Protein AF-A0AA43BZC6-F1 (afdb_monomer_lite)

Foldseek 3Di:
DVVVVVVVVVVVVVVVVVVVLLVQLQVVLVVVCVVVVDDDPPVPPDLLSSVVVLVCVLVPDDPVNNVSNVSNNVVSVVVSVVVVHD

Secondary structure (DSSP, 8-state):
-HHHHHHHHHHHHHHHHHHHHHHHHHHHHHHHHHHH-----TT---HHHHHHHHHHHHHTS-HHHHHHHHHHHHHHHHHHHTTT--

Structure (mmCIF, N/CA/C/O backbone):
data_AF-A0AA43BZC6-F1
#
_entry.id   AF-A0AA43BZC6-F1
#
loop_
_atom_site.group_PDB
_atom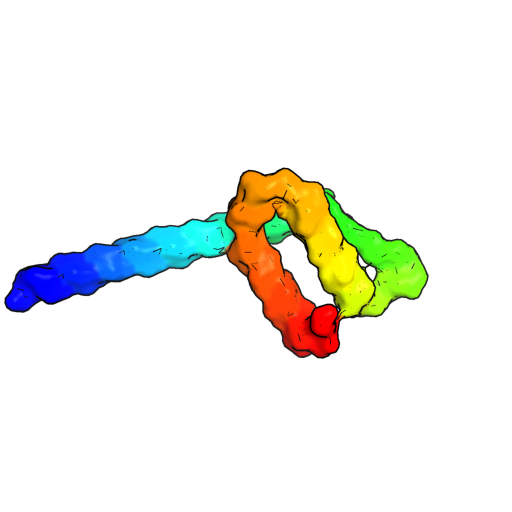_site.id
_atom_site.type_symbol
_atom_site.label_atom_id
_atom_site.label_alt_id
_atom_site.label_comp_id
_atom_site.label_asym_id
_atom_site.label_entity_id
_atom_site.label_seq_id
_atom_site.pdbx_PDB_ins_code
_atom_site.Cartn_x
_atom_site.Cartn_y
_atom_site.Cartn_z
_atom_site.occupancy
_atom_site.B_iso_or_equiv
_atom_site.auth_seq_id
_atom_site.auth_comp_id
_atom_site.auth_asym_id
_atom_site.auth_atom_id
_atom_site.pdbx_PDB_model_num
ATOM 1 N N . MET A 1 1 ? -19.296 -1.615 36.201 1.00 69.38 1 MET A N 1
ATOM 2 C CA . MET A 1 1 ? -19.665 -2.036 34.829 1.00 69.38 1 MET A CA 1
ATOM 3 C C . MET A 1 1 ? -19.635 -0.878 33.839 1.00 69.38 1 MET A C 1
ATOM 5 O O . MET A 1 1 ? -19.064 -1.066 32.776 1.00 69.38 1 MET A O 1
ATOM 9 N N . GLU A 1 2 ? -20.148 0.311 34.177 1.00 81.31 2 GLU A N 1
ATOM 10 C CA . GLU A 1 2 ? -20.148 1.477 33.268 1.00 81.31 2 GLU A CA 1
ATOM 11 C C . GLU A 1 2 ? -18.763 1.856 32.719 1.00 81.31 2 GLU A C 1
ATOM 13 O O . GLU A 1 2 ? -18.622 2.029 31.515 1.00 81.31 2 GLU A O 1
ATOM 18 N N . ILE A 1 3 ? -17.720 1.889 33.559 1.00 87.62 3 ILE A N 1
ATOM 19 C CA . ILE A 1 3 ? -16.348 2.223 33.120 1.00 87.62 3 ILE A CA 1
ATOM 20 C C . ILE A 1 3 ? -15.839 1.255 32.039 1.00 87.62 3 ILE A C 1
ATOM 22 O O . ILE A 1 3 ? -15.214 1.681 31.072 1.00 87.62 3 ILE A O 1
ATOM 26 N N . LEU A 1 4 ? -16.137 -0.042 32.169 1.00 88.88 4 LEU A N 1
ATOM 27 C CA . LEU A 1 4 ? -15.741 -1.045 31.177 1.00 88.88 4 LEU A CA 1
ATOM 28 C C . LEU A 1 4 ? -16.525 -0.873 29.872 1.00 88.88 4 LEU A C 1
ATOM 30 O O . LEU A 1 4 ? -15.934 -0.958 28.802 1.00 88.88 4 LEU A O 1
ATOM 34 N N . ILE A 1 5 ? -17.829 -0.582 29.949 1.00 90.94 5 ILE A N 1
ATOM 35 C CA . ILE A 1 5 ? -18.666 -0.325 28.766 1.00 90.94 5 ILE A CA 1
ATOM 36 C C . ILE A 1 5 ? -18.137 0.885 27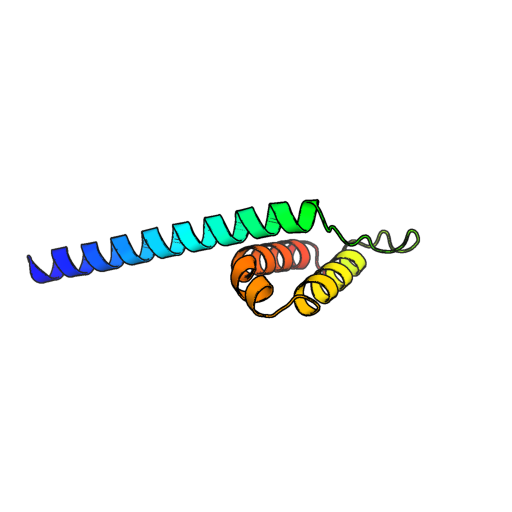.987 1.00 90.94 5 ILE A C 1
ATOM 38 O O . ILE A 1 5 ? -17.949 0.796 26.775 1.00 90.94 5 ILE A O 1
ATOM 42 N N . VAL A 1 6 ? -17.838 1.988 28.677 1.00 91.75 6 VAL A N 1
ATOM 43 C CA . VAL A 1 6 ? -17.278 3.197 28.053 1.00 91.75 6 VAL A CA 1
ATOM 44 C C . VAL A 1 6 ? -15.914 2.904 27.423 1.00 91.75 6 VAL A C 1
ATOM 46 O O . VAL A 1 6 ? -15.667 3.310 26.289 1.00 91.75 6 VAL A O 1
ATOM 49 N N . LEU A 1 7 ? -15.049 2.145 28.104 1.00 93.94 7 LEU A N 1
ATOM 50 C CA . LEU A 1 7 ? -13.745 1.750 27.566 1.00 93.94 7 LEU A CA 1
ATOM 51 C C . LEU A 1 7 ? -13.883 0.924 26.277 1.00 93.94 7 LEU A C 1
ATOM 53 O O . LEU A 1 7 ? -13.236 1.235 25.278 1.00 93.94 7 LEU A O 1
ATOM 57 N N . PHE A 1 8 ? -14.749 -0.094 26.267 1.00 93.00 8 PHE A N 1
ATOM 58 C CA . PHE A 1 8 ? -14.989 -0.906 25.071 1.00 93.00 8 PHE A CA 1
ATOM 59 C C . PHE A 1 8 ? -15.606 -0.094 23.932 1.00 93.00 8 PHE A C 1
ATOM 61 O O . PHE A 1 8 ? -15.239 -0.299 22.776 1.00 93.00 8 PHE A O 1
ATOM 68 N N . MET A 1 9 ? -16.490 0.856 24.240 1.00 92.50 9 MET A N 1
ATOM 69 C CA . MET A 1 9 ? -17.064 1.756 23.242 1.00 92.50 9 MET A CA 1
ATOM 70 C C . MET A 1 9 ? -15.989 2.642 22.599 1.00 92.50 9 MET A C 1
ATOM 72 O O . MET A 1 9 ? -15.954 2.759 21.376 1.00 92.50 9 MET A O 1
ATOM 76 N N . LEU A 1 10 ? -15.073 3.209 23.391 1.00 94.19 10 LEU A N 1
ATOM 77 C CA . LEU A 1 10 ? -13.958 4.015 22.880 1.00 94.19 10 LEU A CA 1
ATOM 78 C C . LEU A 1 10 ? -13.011 3.193 22.001 1.00 94.19 10 LEU A C 1
ATOM 80 O O . LEU A 1 10 ? -12.631 3.647 20.923 1.00 94.19 10 LEU A O 1
ATOM 84 N N . ILE A 1 11 ? -12.677 1.969 22.424 1.00 95.25 11 ILE A N 1
ATOM 85 C CA . ILE A 1 11 ? -11.879 1.038 21.615 1.00 95.25 11 ILE A CA 1
ATOM 86 C C . ILE A 1 11 ? -12.606 0.727 20.304 1.00 95.25 11 ILE A C 1
ATOM 88 O O . ILE A 1 11 ? -11.995 0.783 19.241 1.00 95.25 11 ILE A O 1
ATOM 92 N N . GLY A 1 12 ? -13.912 0.453 20.359 1.00 93.50 12 GLY A N 1
ATOM 93 C CA . GLY A 1 12 ? -14.728 0.186 19.178 1.00 93.50 12 GLY A CA 1
ATOM 94 C C . GLY A 1 12 ? -14.699 1.343 18.181 1.00 93.50 12 GLY A C 1
ATOM 95 O O . GLY A 1 12 ? -14.402 1.135 17.007 1.00 93.50 12 GLY A O 1
ATOM 96 N N . VAL A 1 13 ? -14.929 2.572 18.650 1.00 94.88 13 VAL A N 1
ATOM 97 C CA . VAL A 1 13 ? -14.858 3.778 17.809 1.00 94.88 13 VAL A CA 1
ATOM 98 C C . VAL A 1 13 ? -13.466 3.938 17.206 1.00 94.88 13 VAL A C 1
ATOM 100 O O . VAL A 1 13 ? -13.348 4.182 16.007 1.00 94.88 13 VAL A O 1
ATOM 103 N N . PHE A 1 14 ? -12.412 3.758 18.003 1.00 94.81 14 PHE A N 1
ATOM 104 C CA . PHE A 1 14 ? -11.040 3.859 17.516 1.00 94.81 14 PHE A CA 1
ATOM 105 C C . PHE A 1 14 ? -10.762 2.845 16.400 1.00 94.81 14 PHE A C 1
ATOM 107 O O . PHE A 1 14 ? -10.310 3.230 15.324 1.00 94.81 14 PHE A O 1
ATOM 114 N N . VAL A 1 15 ? -11.119 1.575 16.611 1.00 95.12 15 VAL A N 1
ATOM 115 C CA . VAL A 1 15 ? -10.953 0.505 15.616 1.00 95.12 15 VAL A CA 1
ATOM 116 C C . VAL A 1 15 ? -11.723 0.817 14.332 1.00 95.12 15 VAL A C 1
ATOM 118 O O . VAL A 1 15 ? -11.166 0.680 13.243 1.00 95.12 15 VAL A O 1
ATOM 121 N N . VAL A 1 16 ? -12.972 1.283 14.434 1.00 95.25 16 VAL A N 1
ATOM 122 C CA . VAL A 1 16 ? -13.791 1.651 13.267 1.00 95.25 16 VAL A CA 1
ATOM 123 C C . VAL A 1 16 ? -13.163 2.812 12.495 1.00 95.25 16 VAL A C 1
ATOM 125 O O . VAL A 1 16 ? -13.058 2.749 11.270 1.00 95.25 16 VAL A O 1
ATOM 128 N N . MET A 1 17 ? -12.690 3.849 13.189 1.00 94.75 17 MET A N 1
ATOM 129 C CA . MET A 1 17 ? -12.033 4.997 12.558 1.00 94.75 17 MET A CA 1
ATOM 130 C C . MET A 1 17 ? -10.713 4.609 11.887 1.00 94.75 17 MET A C 1
ATOM 132 O O . MET A 1 17 ? -10.437 5.054 10.772 1.00 94.75 17 MET A O 1
ATOM 136 N N . THR A 1 18 ? -9.913 3.743 12.515 1.00 91.81 18 THR A N 1
ATOM 137 C CA . THR A 1 18 ? -8.694 3.205 11.900 1.00 91.81 18 THR A CA 1
ATOM 138 C C . THR A 1 18 ? -9.021 2.384 10.655 1.00 91.81 18 THR A C 1
ATOM 140 O O . THR A 1 18 ? -8.397 2.591 9.616 1.00 91.81 18 THR A O 1
ATOM 143 N N . ALA A 1 19 ? -10.021 1.500 10.717 1.00 92.00 19 ALA A N 1
ATOM 144 C CA . ALA A 1 19 ? -10.446 0.702 9.569 1.00 92.00 19 ALA A CA 1
ATOM 145 C C . ALA A 1 19 ? -10.909 1.587 8.400 1.00 92.00 19 ALA A C 1
ATOM 147 O O . ALA A 1 19 ? -10.498 1.368 7.262 1.00 92.00 19 ALA A O 1
ATOM 148 N N . LEU A 1 20 ? -11.691 2.635 8.680 1.00 94.12 20 LEU A N 1
ATOM 149 C CA . LEU A 1 20 ? -12.094 3.630 7.683 1.00 94.12 20 LEU A CA 1
ATOM 150 C C . LEU A 1 20 ? -10.882 4.323 7.048 1.00 94.12 20 LEU A C 1
ATOM 152 O O . LEU A 1 20 ? -10.804 4.412 5.823 1.00 94.12 20 LEU A O 1
ATOM 156 N N . GLY A 1 21 ? -9.915 4.763 7.857 1.00 91.25 21 GLY A N 1
ATOM 157 C CA . GLY A 1 21 ? -8.682 5.382 7.366 1.00 91.25 21 GLY A CA 1
ATOM 158 C C . GLY A 1 21 ? -7.875 4.456 6.451 1.00 91.25 21 GLY A C 1
ATOM 159 O O . GLY A 1 21 ? -7.430 4.880 5.384 1.00 91.25 21 GLY A O 1
ATOM 160 N N . LEU A 1 22 ? -7.749 3.175 6.814 1.00 92.44 22 LEU A N 1
ATOM 161 C CA . LEU A 1 22 ? -7.085 2.163 5.987 1.00 92.44 22 LEU A CA 1
ATOM 162 C C . LEU A 1 22 ? -7.824 1.930 4.664 1.00 92.44 22 LEU A C 1
ATOM 164 O O . LEU A 1 22 ? -7.183 1.876 3.615 1.00 92.44 22 LEU A O 1
ATOM 168 N N . CYS A 1 23 ? -9.157 1.850 4.687 1.00 92.69 23 CYS A N 1
ATOM 169 C CA . CYS A 1 23 ? -9.971 1.706 3.478 1.00 92.69 23 CYS A CA 1
ATOM 170 C C . CYS A 1 23 ? -9.804 2.898 2.527 1.00 92.69 23 CYS A C 1
ATOM 172 O O . CYS A 1 23 ? -9.640 2.706 1.322 1.00 92.69 23 CYS A O 1
ATOM 174 N N . ILE A 1 24 ? -9.802 4.124 3.059 1.00 93.44 24 ILE A N 1
ATOM 175 C CA . ILE A 1 24 ? -9.579 5.341 2.267 1.00 93.44 24 ILE A CA 1
ATOM 176 C C . ILE A 1 24 ? -8.166 5.335 1.679 1.00 93.44 24 ILE A C 1
ATOM 178 O O . ILE A 1 24 ? -8.009 5.532 0.476 1.00 93.44 24 ILE A O 1
ATOM 182 N N . SER A 1 25 ? -7.148 5.052 2.497 1.00 93.19 25 SER A N 1
ATOM 183 C CA . SER A 1 25 ? -5.754 4.952 2.047 1.00 93.19 25 SER A CA 1
ATOM 184 C C . SER A 1 25 ? -5.594 3.921 0.924 1.00 93.19 25 SER A C 1
ATOM 186 O O . SER A 1 25 ? -4.955 4.199 -0.094 1.00 93.19 25 SER A O 1
ATOM 188 N N . TYR A 1 26 ? -6.245 2.760 1.055 1.00 92.94 26 TYR A N 1
ATOM 189 C CA . TYR A 1 26 ? -6.257 1.731 0.022 1.00 92.94 26 TYR A CA 1
ATOM 190 C C . TYR A 1 26 ? -6.914 2.217 -1.278 1.00 92.94 26 TYR A C 1
ATOM 192 O O . TYR A 1 26 ? -6.341 2.068 -2.358 1.00 92.94 26 TYR A O 1
ATOM 200 N N . ALA A 1 27 ? -8.108 2.808 -1.182 1.00 92.38 27 ALA A N 1
ATOM 201 C CA . ALA A 1 27 ? -8.867 3.271 -2.340 1.00 92.38 27 ALA A CA 1
ATOM 202 C C . ALA A 1 27 ? -8.127 4.376 -3.105 1.00 92.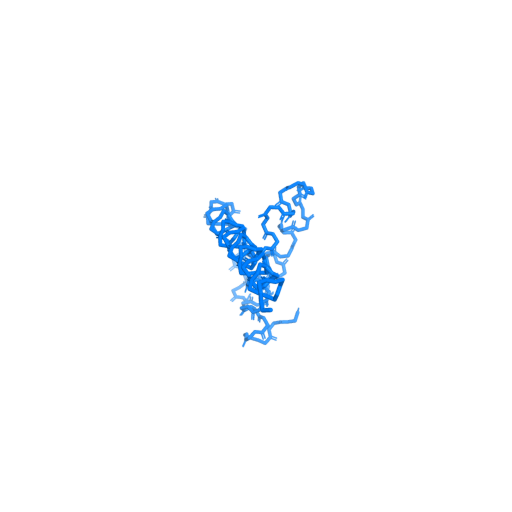38 27 ALA A C 1
ATOM 204 O O . ALA A 1 27 ? -8.007 4.301 -4.328 1.00 92.38 27 ALA A O 1
ATOM 205 N N . VAL A 1 28 ? -7.583 5.368 -2.394 1.00 92.19 28 VAL A N 1
ATOM 206 C CA . VAL A 1 28 ? -6.802 6.453 -3.003 1.00 92.19 28 VAL A CA 1
ATOM 207 C C . VAL A 1 28 ? -5.543 5.897 -3.664 1.00 92.19 28 VAL A C 1
ATOM 209 O O . VAL A 1 28 ? -5.237 6.278 -4.793 1.00 92.19 28 VAL A O 1
ATOM 212 N N . GLY A 1 29 ? -4.854 4.954 -3.014 1.00 89.69 29 GLY A N 1
ATOM 213 C CA . GLY A 1 29 ? -3.658 4.325 -3.577 1.00 89.69 29 GLY A CA 1
ATOM 214 C C . GLY A 1 29 ? -3.955 3.544 -4.839 1.00 89.69 29 GLY A C 1
ATOM 215 O O . GLY A 1 29 ? -3.237 3.688 -5.822 1.00 89.69 29 GLY A O 1
ATOM 216 N N . ARG A 1 30 ? -5.070 2.811 -4.862 1.00 90.44 30 ARG A N 1
ATOM 217 C CA . ARG A 1 30 ? -5.503 2.070 -6.045 1.00 90.44 30 ARG A CA 1
ATOM 218 C C . ARG A 1 30 ? -5.827 2.997 -7.211 1.00 90.44 30 ARG A C 1
ATOM 220 O O . ARG A 1 30 ? -5.335 2.775 -8.308 1.00 90.44 30 ARG A O 1
ATOM 227 N N . VAL A 1 31 ? -6.591 4.062 -6.967 1.00 91.94 31 VAL A N 1
ATOM 228 C CA . VAL A 1 31 ? -6.941 5.041 -8.009 1.00 91.94 31 VAL A CA 1
ATOM 229 C C . VAL A 1 31 ? -5.703 5.760 -8.542 1.00 91.94 31 VAL A C 1
ATOM 231 O O . VAL A 1 31 ? -5.597 5.973 -9.749 1.00 91.94 31 VAL A O 1
ATOM 234 N N . LEU A 1 32 ? -4.773 6.150 -7.665 1.00 89.12 32 LEU A N 1
ATOM 235 C CA . LEU A 1 32 ? -3.550 6.822 -8.093 1.00 89.12 32 LEU A CA 1
ATOM 236 C C . LEU A 1 32 ? -2.652 5.872 -8.883 1.00 89.12 32 LEU A C 1
ATOM 238 O O . LEU A 1 32 ? -2.181 6.236 -9.957 1.00 89.12 32 LEU A O 1
ATOM 242 N N . TYR A 1 33 ? -2.470 4.651 -8.383 1.00 88.00 33 TYR A N 1
ATOM 243 C CA . TYR A 1 33 ? -1.682 3.631 -9.056 1.00 88.00 33 TYR A CA 1
ATOM 244 C C . TYR A 1 33 ? -2.265 3.282 -10.423 1.00 88.00 33 TYR A C 1
ATOM 246 O O . TYR A 1 33 ? -1.518 3.215 -11.383 1.00 88.00 33 TYR A O 1
ATOM 254 N N . ASP A 1 34 ? -3.585 3.146 -10.565 1.00 87.94 34 ASP A N 1
ATOM 255 C CA . ASP A 1 34 ? -4.210 2.872 -11.866 1.00 87.94 34 ASP A CA 1
ATOM 256 C C . ASP A 1 34 ? -4.006 4.020 -12.876 1.00 87.94 34 ASP A C 1
ATOM 258 O O . ASP A 1 34 ? -3.960 3.779 -14.084 1.00 87.94 34 ASP A O 1
ATOM 262 N N . ARG A 1 35 ? -3.855 5.264 -12.400 1.00 86.94 35 ARG A N 1
ATOM 263 C CA . ARG A 1 35 ? -3.596 6.443 -13.246 1.00 86.94 35 ARG A CA 1
ATOM 264 C C . ARG A 1 35 ? -2.133 6.609 -13.626 1.00 86.94 35 ARG A C 1
ATOM 266 O O . ARG A 1 35 ? -1.841 6.949 -14.766 1.00 86.94 35 ARG A O 1
ATOM 273 N N . GLU A 1 36 ? -1.235 6.414 -12.671 1.00 86.75 36 GLU A N 1
ATOM 274 C CA . GLU A 1 36 ? 0.202 6.657 -12.829 1.00 86.75 36 GLU A CA 1
ATOM 275 C C . GLU A 1 36 ? 0.982 5.366 -13.092 1.00 86.75 36 GLU A C 1
ATOM 277 O O . GLU A 1 36 ? 2.209 5.390 -13.062 1.00 86.75 36 GLU A O 1
ATOM 282 N N . ARG A 1 37 ? 0.273 4.249 -13.327 1.00 79.12 37 ARG A N 1
ATOM 283 C CA . ARG A 1 37 ? 0.815 2.891 -13.292 1.00 79.12 37 ARG A CA 1
ATOM 284 C C . ARG A 1 37 ? 2.143 2.803 -14.039 1.00 79.12 37 ARG A C 1
ATOM 286 O O . ARG A 1 37 ? 2.133 2.797 -15.277 1.00 79.12 37 ARG A O 1
ATOM 293 N N . PRO A 1 38 ? 3.267 2.671 -13.320 1.00 77.56 38 PRO A N 1
ATOM 294 C CA . PRO A 1 38 ? 4.540 2.471 -13.972 1.00 77.56 38 PRO A CA 1
ATOM 295 C C . PRO A 1 38 ? 4.507 1.075 -14.601 1.00 77.56 38 PRO A C 1
ATOM 297 O O . PRO A 1 38 ? 4.009 0.116 -14.007 1.00 77.56 38 PRO A O 1
ATOM 300 N N . ARG A 1 39 ? 4.959 0.955 -15.846 1.00 75.38 39 ARG A N 1
ATOM 301 C CA . ARG A 1 39 ? 5.069 -0.341 -16.523 1.00 75.38 39 ARG A CA 1
ATOM 302 C C . ARG A 1 39 ? 6.534 -0.728 -16.555 1.00 75.38 39 ARG A C 1
ATOM 304 O O . ARG A 1 39 ? 7.354 0.100 -16.940 1.00 75.38 39 ARG A O 1
ATOM 311 N N . ALA A 1 40 ? 6.837 -1.969 -16.185 1.00 71.00 40 ALA A N 1
ATOM 312 C CA . ALA A 1 40 ? 8.115 -2.564 -16.552 1.00 71.00 40 ALA A CA 1
ATOM 313 C C . ALA A 1 40 ? 8.278 -2.490 -18.085 1.00 71.00 40 ALA A C 1
ATOM 315 O O . ALA A 1 40 ? 7.295 -2.639 -18.823 1.00 71.00 40 ALA A O 1
ATOM 316 N N . GLU A 1 41 ? 9.481 -2.170 -18.566 1.00 67.62 41 GLU A N 1
ATOM 317 C CA . GLU A 1 41 ? 9.743 -2.045 -20.003 1.00 67.62 41 GLU A CA 1
ATOM 318 C C . GLU A 1 41 ? 9.454 -3.367 -20.736 1.00 67.62 41 GLU A C 1
ATOM 320 O O . GLU A 1 41 ? 9.487 -4.445 -20.150 1.00 67.62 41 GLU A O 1
ATOM 325 N N . ALA A 1 42 ? 9.140 -3.289 -22.035 1.00 56.53 42 ALA A N 1
ATOM 326 C CA . ALA A 1 42 ? 8.505 -4.350 -22.830 1.00 56.53 42 ALA A CA 1
ATOM 327 C C . ALA A 1 42 ? 9.272 -5.694 -22.943 1.00 56.53 42 ALA A C 1
ATOM 329 O O . ALA A 1 42 ? 8.749 -6.630 -23.547 1.00 56.53 42 ALA A O 1
ATOM 330 N N . GLY A 1 43 ? 10.477 -5.803 -22.377 1.00 55.03 43 GLY A N 1
ATOM 331 C CA . GLY A 1 43 ? 11.237 -7.052 -22.250 1.00 55.03 43 GLY A CA 1
ATOM 332 C C . GLY A 1 43 ? 11.046 -7.785 -20.915 1.00 55.03 43 GLY A C 1
ATOM 333 O O . GLY A 1 43 ? 11.254 -8.994 -20.867 1.00 55.03 43 GLY A O 1
ATOM 334 N N . ASP A 1 44 ? 10.582 -7.095 -19.868 1.00 54.72 44 ASP A N 1
ATOM 335 C CA . ASP A 1 44 ? 10.493 -7.600 -18.493 1.00 54.72 44 ASP A CA 1
ATOM 336 C C . ASP A 1 44 ? 9.037 -7.892 -18.104 1.00 54.72 44 ASP A C 1
ATOM 338 O O . ASP A 1 44 ? 8.453 -7.285 -17.205 1.00 54.72 44 ASP A O 1
ATOM 342 N N . ALA A 1 45 ? 8.428 -8.880 -18.764 1.00 56.50 45 ALA A N 1
ATOM 343 C CA . ALA A 1 45 ? 7.122 -9.424 -18.371 1.00 56.50 45 ALA A CA 1
ATOM 344 C C . ALA A 1 45 ? 7.171 -10.248 -17.060 1.00 56.50 45 ALA A C 1
ATOM 346 O O . ALA A 1 45 ? 6.237 -10.993 -16.748 1.00 56.50 45 ALA A O 1
ATOM 347 N N . ASP A 1 46 ? 8.245 -10.113 -16.279 1.00 73.94 46 ASP A N 1
ATOM 348 C CA . ASP A 1 46 ? 8.415 -10.782 -15.003 1.00 73.94 46 ASP A CA 1
ATOM 349 C C . ASP A 1 46 ? 7.622 -10.054 -13.917 1.00 73.94 46 ASP A C 1
ATOM 351 O O . ASP A 1 46 ? 7.840 -8.888 -13.586 1.00 73.94 46 ASP A O 1
ATOM 355 N N . GLN A 1 47 ? 6.702 -10.790 -13.298 1.00 75.12 47 GLN A N 1
ATOM 356 C CA . GLN A 1 47 ? 5.871 -10.314 -12.191 1.00 75.12 47 GLN A CA 1
ATOM 357 C C . GLN A 1 47 ? 6.699 -9.693 -11.050 1.00 75.12 47 GLN A C 1
ATOM 359 O O . GLN A 1 47 ? 6.240 -8.769 -10.383 1.00 75.12 47 GLN A O 1
ATOM 364 N N . CYS A 1 48 ? 7.937 -10.152 -10.855 1.00 83.31 48 CYS A N 1
ATOM 365 C CA . CYS A 1 48 ? 8.839 -9.598 -9.850 1.00 83.31 48 CYS A CA 1
ATOM 366 C C . CYS A 1 48 ? 9.571 -8.329 -10.309 1.00 83.31 48 CYS A C 1
ATOM 368 O O . CYS A 1 48 ? 9.861 -7.478 -9.469 1.00 83.31 48 CYS A O 1
ATOM 370 N N . ALA A 1 49 ? 9.806 -8.145 -11.612 1.00 85.25 49 ALA A N 1
ATOM 371 C CA . ALA A 1 49 ? 10.317 -6.882 -12.143 1.00 85.25 49 ALA A CA 1
ATOM 372 C C . ALA A 1 49 ? 9.292 -5.760 -11.921 1.00 85.25 49 ALA A C 1
ATOM 374 O O . ALA A 1 49 ? 9.631 -4.703 -11.391 1.00 85.25 49 ALA A O 1
ATOM 375 N N . GLN A 1 50 ? 8.008 -6.039 -12.175 1.00 85.38 50 GLN A N 1
ATOM 376 C CA . GLN A 1 50 ? 6.925 -5.100 -11.869 1.00 85.38 50 GLN A CA 1
ATOM 377 C C . GLN A 1 50 ? 6.847 -4.757 -10.369 1.00 85.38 50 GLN A C 1
ATOM 379 O O . GLN A 1 50 ? 6.592 -3.607 -10.025 1.00 85.38 50 GLN A O 1
ATOM 384 N N . CYS A 1 51 ? 7.123 -5.706 -9.465 1.00 86.81 51 CYS A N 1
ATOM 385 C CA . CYS A 1 51 ? 7.183 -5.427 -8.024 1.00 86.81 51 CYS A CA 1
ATOM 386 C C . CYS A 1 51 ? 8.295 -4.426 -7.655 1.00 86.81 51 CYS A C 1
ATOM 388 O O . CYS A 1 51 ? 8.104 -3.609 -6.751 1.00 86.81 51 CYS A O 1
ATOM 390 N N . ASN A 1 52 ? 9.454 -4.485 -8.318 1.00 87.69 52 ASN A N 1
ATOM 391 C CA . ASN A 1 52 ? 10.543 -3.529 -8.087 1.00 87.69 52 ASN A CA 1
ATOM 392 C C . ASN A 1 52 ? 10.182 -2.139 -8.612 1.00 87.69 52 ASN A C 1
ATOM 394 O O . ASN A 1 52 ? 10.368 -1.153 -7.905 1.00 87.69 52 ASN A 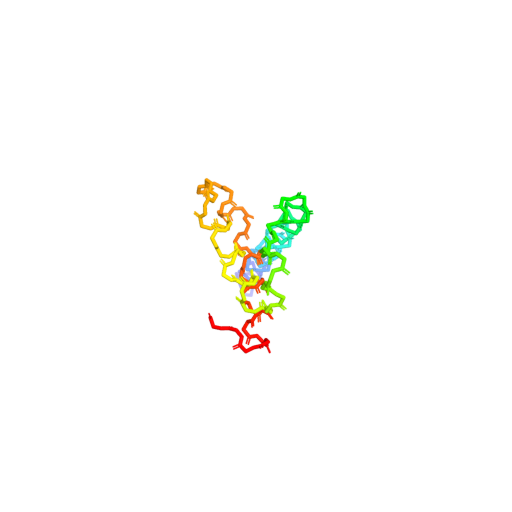O 1
ATOM 398 N N . VAL A 1 53 ? 9.582 -2.076 -9.799 1.00 89.50 53 VAL A N 1
ATOM 399 C CA . VAL A 1 53 ? 9.105 -0.825 -10.397 1.00 89.50 53 VAL A CA 1
ATOM 400 C C . VAL A 1 53 ? 8.024 -0.170 -9.526 1.00 89.50 53 VAL A C 1
ATOM 402 O O . VAL A 1 53 ? 8.062 1.035 -9.285 1.00 89.50 53 VAL A O 1
ATOM 405 N N . ASP A 1 54 ? 7.092 -0.956 -8.982 1.00 89.56 54 ASP A N 1
ATOM 406 C CA . ASP A 1 54 ? 6.086 -0.463 -8.035 1.00 89.56 54 ASP A CA 1
ATOM 407 C C . ASP A 1 54 ? 6.724 0.101 -6.753 1.00 89.56 54 ASP A C 1
ATOM 409 O O . ASP A 1 54 ? 6.228 1.086 -6.199 1.00 89.56 54 ASP A O 1
ATOM 413 N N . ARG A 1 55 ? 7.813 -0.521 -6.272 1.00 89.44 55 ARG A N 1
ATOM 414 C CA . ARG A 1 55 ? 8.577 -0.039 -5.111 1.00 89.44 55 ARG A CA 1
ATOM 415 C C . ARG A 1 55 ? 9.231 1.296 -5.402 1.00 89.44 55 ARG A C 1
ATOM 417 O O . ARG A 1 55 ? 9.048 2.227 -4.627 1.00 89.44 55 ARG A O 1
ATOM 424 N N . GLU A 1 56 ? 9.956 1.391 -6.508 1.00 90.88 56 GLU A N 1
ATOM 425 C CA . GLU A 1 56 ? 10.633 2.621 -6.920 1.00 90.88 56 GLU A CA 1
ATOM 426 C C . GLU A 1 56 ? 9.637 3.760 -7.132 1.00 90.88 56 GLU A C 1
ATOM 428 O O . GLU A 1 56 ? 9.881 4.887 -6.708 1.00 90.88 56 GLU A O 1
ATOM 433 N N . TRP A 1 57 ? 8.470 3.462 -7.702 1.00 91.06 57 TRP A N 1
ATOM 434 C CA . TRP A 1 57 ? 7.391 4.433 -7.839 1.00 91.06 57 TRP A CA 1
ATOM 435 C C . TRP A 1 57 ? 6.869 4.928 -6.490 1.00 91.06 57 TRP A C 1
ATOM 437 O O . TRP A 1 57 ? 6.722 6.135 -6.305 1.00 91.06 57 TRP A O 1
ATOM 447 N N . TYR A 1 58 ? 6.628 4.031 -5.528 1.00 90.00 58 TYR A N 1
ATOM 448 C CA . TYR A 1 58 ? 6.183 4.420 -4.188 1.00 90.00 58 TYR A CA 1
ATOM 449 C C . TYR A 1 58 ? 7.261 5.218 -3.436 1.00 90.00 58 TYR A C 1
ATOM 451 O O . TYR A 1 58 ? 6.977 6.278 -2.874 1.00 90.00 58 TYR A O 1
ATOM 459 N N . GLU A 1 59 ? 8.511 4.752 -3.457 1.00 90.50 59 GLU A N 1
ATOM 460 C CA . GLU A 1 59 ? 9.653 5.404 -2.802 1.00 90.50 59 GLU A CA 1
ATOM 461 C C . GLU A 1 59 ? 10.009 6.754 -3.445 1.00 90.50 59 GLU A C 1
ATOM 463 O O . GLU A 1 59 ? 10.443 7.668 -2.746 1.00 90.50 59 GLU A O 1
ATOM 468 N N . GLY A 1 60 ? 9.747 6.918 -4.744 1.00 90.12 60 GLY A N 1
ATOM 469 C CA . GLY A 1 60 ? 9.930 8.170 -5.479 1.00 90.12 60 GLY A CA 1
ATOM 470 C C . GLY A 1 60 ? 8.866 9.238 -5.203 1.00 90.12 60 GLY A C 1
ATOM 471 O O . GLY A 1 60 ? 9.011 10.382 -5.639 1.00 90.12 60 GLY A O 1
ATOM 472 N N . MET A 1 61 ? 7.788 8.909 -4.485 1.00 89.56 61 MET A N 1
ATOM 473 C CA . MET A 1 61 ? 6.751 9.884 -4.154 1.00 89.56 61 MET A CA 1
ATOM 474 C C . MET A 1 61 ? 7.167 10.870 -3.052 1.00 89.56 61 MET A C 1
ATOM 476 O O . MET A 1 61 ? 7.893 10.515 -2.126 1.00 89.56 61 MET A O 1
ATOM 480 N N . PRO A 1 62 ? 6.590 12.087 -3.042 1.00 91.12 62 PRO A N 1
ATOM 481 C CA . PRO A 1 62 ? 6.655 12.970 -1.882 1.00 91.12 62 PRO A CA 1
ATOM 482 C C . PRO A 1 62 ? 6.133 12.278 -0.614 1.00 91.12 62 PRO A C 1
ATOM 484 O O . PRO A 1 62 ? 5.082 11.634 -0.649 1.00 91.12 62 PRO A O 1
ATOM 487 N N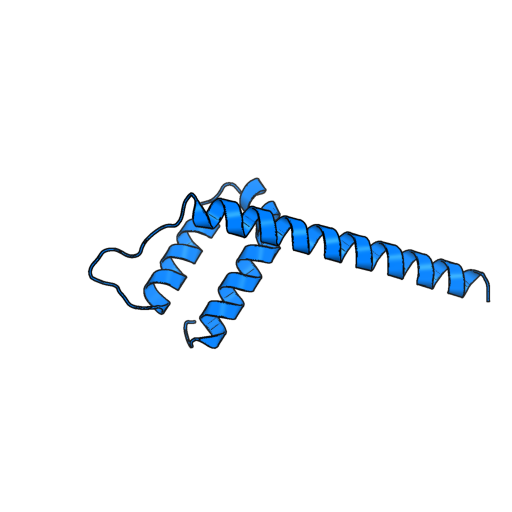 . GLY A 1 63 ? 6.798 12.485 0.528 1.00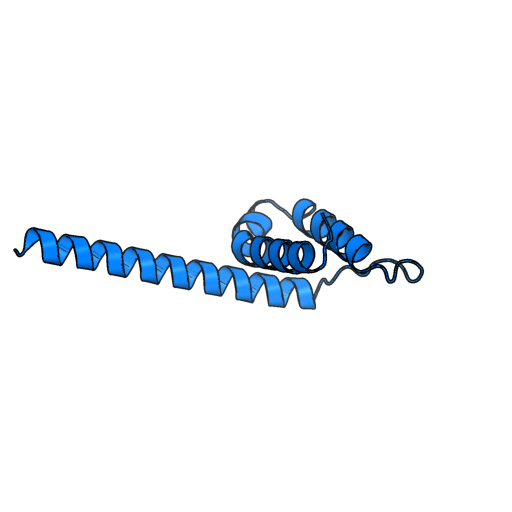 87.25 63 GLY A N 1
ATOM 488 C CA . GLY A 1 63 ? 6.478 11.789 1.786 1.00 87.25 63 GLY A CA 1
ATOM 489 C C . GLY A 1 63 ? 5.015 11.911 2.240 1.00 87.25 63 GLY A C 1
ATOM 490 O O . GLY A 1 63 ? 4.447 10.959 2.767 1.00 87.25 63 GLY A O 1
ATOM 491 N N . ALA A 1 64 ? 4.348 13.036 1.957 1.00 84.88 64 ALA A N 1
ATOM 492 C CA . ALA A 1 64 ? 2.919 13.197 2.244 1.00 84.88 64 ALA A CA 1
ATOM 493 C C . ALA A 1 64 ? 2.033 12.212 1.451 1.00 84.88 64 ALA A C 1
ATOM 495 O O . ALA A 1 64 ? 1.065 11.678 1.993 1.00 84.88 64 ALA A O 1
ATOM 496 N N . LYS A 1 65 ? 2.378 11.937 0.184 1.00 87.25 65 LYS A N 1
ATOM 497 C CA . LYS A 1 65 ? 1.686 10.933 -0.635 1.00 87.25 65 LYS A CA 1
ATOM 498 C C . LYS A 1 65 ? 2.010 9.522 -0.150 1.00 87.25 65 LYS A C 1
ATOM 500 O O . LYS A 1 65 ? 1.094 8.718 -0.041 1.00 87.25 65 LYS A O 1
ATOM 505 N N . GLN A 1 66 ? 3.261 9.241 0.220 1.00 88.62 66 GLN A N 1
ATOM 506 C CA . GLN A 1 66 ? 3.631 7.935 0.783 1.00 88.62 66 GLN A CA 1
ATOM 507 C C . GLN A 1 66 ? 2.781 7.598 2.010 1.00 88.62 66 GLN A C 1
ATOM 509 O O . GLN A 1 66 ? 2.120 6.563 2.037 1.00 88.62 66 GLN A O 1
ATOM 514 N N . ILE A 1 67 ? 2.688 8.520 2.976 1.00 88.75 67 ILE A N 1
ATOM 515 C CA . ILE A 1 67 ? 1.868 8.324 4.180 1.00 88.75 67 ILE A CA 1
ATOM 516 C C . ILE A 1 67 ? 0.411 8.033 3.799 1.00 88.75 67 ILE A C 1
ATOM 518 O O . ILE A 1 67 ? -0.158 7.045 4.265 1.00 88.75 67 ILE A O 1
ATOM 522 N N . ALA A 1 68 ? -0.170 8.831 2.899 1.00 87.94 68 ALA A N 1
ATOM 523 C CA . ALA A 1 68 ? -1.556 8.668 2.467 1.00 87.94 68 ALA A CA 1
ATOM 524 C C . ALA A 1 68 ? -1.837 7.316 1.786 1.00 87.94 68 ALA A C 1
ATOM 526 O O . ALA A 1 68 ? -2.960 6.819 1.865 1.00 87.94 68 ALA A O 1
ATOM 527 N N . LEU A 1 69 ? -0.840 6.698 1.150 1.00 91.88 69 LEU A N 1
ATOM 528 C CA . LEU A 1 69 ? -0.987 5.455 0.383 1.00 91.88 69 LEU A CA 1
ATOM 529 C C . LEU A 1 69 ? -0.407 4.224 1.084 1.00 91.88 69 LEU A C 1
ATOM 531 O O . LEU A 1 69 ? -0.361 3.145 0.494 1.00 91.88 69 LEU A O 1
ATOM 535 N N . THR A 1 70 ? 0.002 4.359 2.345 1.00 91.06 70 THR A N 1
ATOM 536 C CA . THR A 1 70 ? 0.676 3.295 3.101 1.00 91.06 70 THR A CA 1
ATOM 537 C C . THR A 1 70 ? -0.138 1.997 3.128 1.00 91.06 70 THR A C 1
ATOM 539 O O . THR A 1 70 ? 0.423 0.919 2.934 1.00 91.06 70 THR A O 1
ATOM 542 N N . ALA A 1 71 ? -1.461 2.068 3.322 1.00 91.06 71 ALA A N 1
ATOM 543 C CA . ALA A 1 71 ? -2.298 0.866 3.377 1.00 91.06 71 ALA A CA 1
ATOM 544 C C . ALA A 1 71 ? -2.364 0.149 2.020 1.00 91.06 71 ALA A C 1
ATOM 546 O O . ALA A 1 71 ? -2.296 -1.080 1.958 1.00 91.06 71 ALA A O 1
ATOM 547 N N . TRP A 1 72 ? -2.452 0.916 0.929 1.00 93.94 72 TRP A N 1
ATOM 548 C CA . TRP A 1 72 ? -2.368 0.369 -0.423 1.00 93.94 72 TRP A CA 1
ATOM 549 C C . TRP A 1 72 ? -1.009 -0.292 -0.672 1.00 93.94 72 TRP A C 1
ATOM 551 O O . TRP A 1 72 ? -0.958 -1.425 -1.146 1.00 93.94 72 TRP A O 1
ATOM 561 N N . TRP A 1 73 ? 0.081 0.382 -0.301 1.00 93.38 73 TRP A N 1
ATOM 562 C CA . TRP A 1 73 ? 1.442 -0.108 -0.506 1.00 93.38 73 TRP A CA 1
ATOM 563 C C . TRP A 1 73 ? 1.692 -1.446 0.197 1.00 93.38 73 TRP A C 1
ATOM 565 O O . TRP A 1 73 ? 2.186 -2.393 -0.419 1.00 93.38 73 TRP A O 1
ATOM 575 N N . TRP A 1 74 ? 1.276 -1.566 1.460 1.00 92.44 74 TRP A N 1
ATOM 576 C CA . TRP A 1 74 ? 1.369 -2.826 2.200 1.00 92.44 74 TRP A CA 1
ATOM 577 C C . TRP A 1 74 ? 0.551 -3.944 1.552 1.00 92.44 74 TRP A C 1
ATOM 579 O O . TRP A 1 74 ? 1.046 -5.065 1.420 1.00 92.44 74 TRP A O 1
ATOM 589 N N . ALA A 1 75 ? -0.667 -3.650 1.090 1.00 91.31 75 ALA A N 1
ATOM 590 C CA . ALA A 1 75 ? -1.476 -4.623 0.361 1.00 91.31 75 ALA A CA 1
ATOM 591 C C . ALA A 1 75 ? -0.808 -5.057 -0.959 1.00 91.31 75 ALA A C 1
ATOM 593 O O . ALA A 1 75 ? -0.816 -6.246 -1.290 1.00 91.31 75 ALA A O 1
ATOM 594 N N . ASN A 1 76 ? -0.180 -4.126 -1.687 1.00 89.56 76 ASN A N 1
ATOM 595 C CA . ASN A 1 76 ? 0.566 -4.423 -2.910 1.00 89.56 76 ASN A CA 1
ATOM 596 C C . ASN A 1 76 ? 1.766 -5.341 -2.618 1.00 89.56 76 ASN A C 1
ATOM 598 O O . ASN A 1 76 ? 1.924 -6.380 -3.255 1.00 89.56 76 ASN A O 1
ATOM 602 N N . ARG A 1 77 ? 2.558 -5.033 -1.581 1.00 89.31 77 ARG A N 1
ATOM 603 C CA . ARG A 1 77 ? 3.696 -5.867 -1.152 1.00 89.31 77 ARG A CA 1
ATOM 604 C C . ARG A 1 77 ? 3.276 -7.272 -0.737 1.00 89.31 77 ARG A C 1
ATOM 606 O O . ARG A 1 77 ? 3.918 -8.228 -1.157 1.00 89.31 77 ARG A O 1
ATOM 613 N N . LEU A 1 78 ? 2.192 -7.418 0.025 1.00 89.56 78 LEU A N 1
ATOM 614 C CA . LEU A 1 78 ? 1.655 -8.737 0.383 1.00 89.56 78 LEU A CA 1
ATOM 615 C C . LEU A 1 78 ? 1.206 -9.527 -0.855 1.00 89.56 78 LEU A C 1
ATOM 617 O O . LEU A 1 78 ? 1.421 -10.735 -0.931 1.00 89.56 78 LEU A O 1
ATOM 621 N N . THR A 1 79 ? 0.631 -8.840 -1.844 1.00 88.62 79 THR A N 1
ATOM 622 C CA . THR A 1 79 ? 0.200 -9.446 -3.111 1.00 88.62 79 THR A CA 1
ATOM 623 C C . THR A 1 79 ? 1.381 -9.924 -3.959 1.00 88.62 79 THR A C 1
ATOM 625 O O . THR A 1 79 ? 1.279 -10.945 -4.632 1.00 88.62 79 THR A O 1
ATOM 628 N N . TRP A 1 80 ? 2.510 -9.216 -3.945 1.00 86.31 80 TRP A N 1
ATOM 629 C CA . TRP A 1 80 ? 3.725 -9.658 -4.637 1.00 86.31 80 TRP A CA 1
ATOM 630 C C . TRP A 1 80 ? 4.481 -10.742 -3.862 1.00 86.31 80 TRP A C 1
ATOM 632 O O . TRP A 1 80 ? 4.956 -11.703 -4.466 1.00 86.31 80 TRP A O 1
ATOM 642 N N . ALA A 1 81 ? 4.503 -10.658 -2.530 1.00 87.50 81 ALA A N 1
ATOM 643 C CA . ALA A 1 81 ? 5.074 -11.690 -1.670 1.00 87.50 81 ALA A CA 1
ATOM 644 C C . ALA A 1 81 ? 4.358 -13.041 -1.835 1.00 87.50 81 ALA A C 1
ATOM 646 O O . ALA A 1 81 ? 5.015 -14.079 -1.894 1.00 87.50 81 ALA A O 1
ATOM 647 N N . SER A 1 82 ? 3.026 -13.046 -1.984 1.00 85.62 82 SER A N 1
ATOM 648 C CA . SER A 1 82 ? 2.262 -14.278 -2.242 1.00 85.62 82 SER A CA 1
ATOM 649 C C . SER A 1 82 ? 2.563 -14.910 -3.605 1.00 85.62 82 SER A C 1
ATOM 651 O O . SER A 1 82 ? 2.364 -16.110 -3.779 1.00 85.62 82 SER A O 1
ATOM 653 N N . LYS A 1 83 ? 3.099 -14.131 -4.551 1.00 83.31 83 LYS A N 1
ATOM 654 C CA . LYS A 1 83 ? 3.578 -14.598 -5.862 1.00 83.31 83 LYS A CA 1
ATOM 655 C C . LYS A 1 83 ? 5.043 -15.056 -5.841 1.00 83.31 83 LYS A C 1
ATOM 657 O O . LYS A 1 83 ? 5.576 -15.420 -6.882 1.00 83.31 83 LYS A O 1
ATOM 662 N N . GLY A 1 84 ? 5.699 -15.040 -4.678 1.00 82.81 84 GLY A N 1
ATOM 663 C CA . GLY A 1 84 ? 7.097 -15.448 -4.518 1.00 82.81 84 GLY A CA 1
ATOM 664 C C . GLY A 1 84 ? 8.122 -14.358 -4.844 1.00 82.81 84 GLY A C 1
ATOM 665 O O . GLY A 1 84 ? 9.322 -14.624 -4.786 1.00 82.81 84 GLY A O 1
ATOM 666 N N . CYS A 1 85 ? 7.678 -13.133 -5.138 1.00 82.19 85 CYS A N 1
ATOM 667 C CA . CYS A 1 85 ? 8.563 -11.992 -5.340 1.00 82.19 85 CYS A CA 1
ATOM 668 C C . CYS A 1 85 ? 8.987 -11.417 -3.982 1.00 82.19 85 CYS A C 1
ATOM 670 O O . CYS A 1 85 ? 8.141 -11.172 -3.120 1.00 82.19 85 CYS A O 1
ATOM 672 N N . ARG A 1 86 ? 10.294 -11.227 -3.775 1.00 69.50 86 ARG A N 1
ATOM 673 C CA . ARG A 1 86 ? 10.866 -10.692 -2.528 1.00 69.50 86 ARG A CA 1
ATOM 674 C C . ARG A 1 86 ? 11.157 -9.203 -2.654 1.00 69.50 86 ARG A C 1
ATOM 676 O O . ARG A 1 86 ? 11.803 -8.828 -3.647 1.00 69.50 86 ARG A O 1
#

Sequence (86 aa):
MEILIVLFMLIGVFVVMTALGLCISYAVGRVLYDRERPRAEAGDADQCAQCNVDREWYEGMPGAKQIALTAWWWANRLTWASKGCR

pLDDT: mean 86.66, std 9.17, range [54.72, 95.25]

Radius of gyration: 17.62 Å; chains: 1; bounding box: 31×29×58 Å